Protein AF-A0A550H0N4-F1 (afdb_monomer)

Sequence (99 aa):
MSVPENFYPKLRRFLEELNDEAIKRPEKRQDSEKAKNLSVDIVRMRLKKIVSLASSGRDQTSIIRHGLTKEEEFLYERLHKIISGWKNQILKTQGADSK

Foldseek 3Di:
DADDLCRVVVLVVLLVVLVVCCVVPVVCVVVSVVSVVVSVVVVVVLVVVLLVLLLPPDDCPVVLVGHDHPVSNVVSVVNNCVNVVVVCVVPPDPDPDDD

Nearest PDB structures (foldseek):
  7pmn-assembly1_C  TM=7.893E-01  e=5.037E-01  Saccharomyces cerevisiae

pLDDT: mean 84.48, std 12.47, range [38.81, 95.19]

Mean predicted aligned error: 7.41 Å

Solvent-accessible surface area (backbone atoms only — not comparable to full-atom values): 5735 Å² total; per-residue (Å²): 127,62,65,62,75,62,43,67,66,50,49,51,53,50,53,52,53,36,53,54,46,31,71,77,34,68,89,48,32,68,60,36,51,52,56,50,51,53,51,50,50,53,52,50,55,51,50,54,49,41,54,52,56,32,64,43,96,59,93,50,64,74,60,49,77,66,42,52,34,70,72,49,49,56,50,30,56,55,47,24,52,54,48,50,52,52,48,52,62,72,66,56,70,96,78,84,86,87,128

Secondary structure (DSSP, 8-state):
----TTHHHHHHHHHHHHHHHHHH-GGGHHHHHHHHHHHHHHHHHHHHHHHHHHHS-S--HHHHHHH--HHHHHHHHHHHHHHHHHHHHHH--S-S---

Radius of gyration: 19.99 Å; Cα contacts (8 Å, |Δi|>4): 45; chains: 1; bounding box: 46×19×64 Å

Structure (mmCIF, N/CA/C/O backbone):
data_AF-A0A550H0N4-F1
#
_entry.id   AF-A0A550H0N4-F1
#
loop_
_atom_site.group_PDB
_atom_site.id
_atom_site.type_symbol
_atom_site.label_atom_id
_atom_site.label_alt_id
_atom_site.label_comp_id
_atom_site.label_asym_id
_atom_site.label_entity_id
_atom_site.label_seq_id
_atom_site.pdbx_PDB_ins_code
_atom_site.Cartn_x
_atom_site.Cartn_y
_atom_site.Cartn_z
_atom_site.occupancy
_atom_site.B_iso_or_equiv
_atom_site.auth_seq_id
_atom_site.auth_comp_id
_atom_site.auth_asym_id
_atom_site.auth_atom_id
_atom_site.pdbx_PDB_model_num
ATOM 1 N N . MET A 1 1 ? -5.385 11.363 -5.589 1.00 52.41 1 MET A N 1
ATOM 2 C CA . MET A 1 1 ? -4.587 10.607 -6.576 1.00 52.41 1 MET A CA 1
ATOM 3 C C . MET A 1 1 ? -5.127 9.192 -6.662 1.00 52.41 1 MET A C 1
ATOM 5 O O . MET A 1 1 ? -4.708 8.325 -5.897 1.00 52.41 1 MET A O 1
ATOM 9 N N . SER A 1 2 ? -6.134 9.020 -7.514 1.00 68.19 2 SER A N 1
ATOM 10 C CA . SER A 1 2 ? -6.662 7.708 -7.882 1.00 68.19 2 SER A CA 1
ATOM 11 C C . SER A 1 2 ? -5.675 7.054 -8.852 1.00 68.19 2 SER A C 1
ATOM 13 O O . SER A 1 2 ? -5.046 7.759 -9.643 1.00 68.19 2 SER A O 1
ATOM 15 N N . VAL A 1 3 ? -5.475 5.745 -8.736 1.00 78.69 3 VAL A N 1
ATOM 16 C CA . VAL A 1 3 ? -4.681 4.956 -9.688 1.00 78.69 3 VAL A CA 1
ATOM 17 C C . VAL A 1 3 ? -5.620 3.994 -10.412 1.00 78.69 3 VAL A C 1
ATOM 19 O O . VAL A 1 3 ? -6.655 3.637 -9.850 1.00 78.69 3 VAL A O 1
ATOM 22 N N . PRO A 1 4 ? -5.294 3.574 -11.645 1.00 82.38 4 PRO A N 1
ATOM 23 C CA . PRO A 1 4 ? -6.120 2.616 -12.369 1.00 82.38 4 PRO A CA 1
ATOM 24 C C . PRO A 1 4 ? -6.309 1.316 -11.579 1.00 82.38 4 PRO A C 1
ATOM 26 O O . PRO A 1 4 ? -5.385 0.869 -10.905 1.00 82.38 4 PRO A O 1
ATOM 29 N N . GLU A 1 5 ? -7.462 0.666 -11.723 1.00 76.31 5 GLU A N 1
ATOM 30 C CA . GLU A 1 5 ? -7.780 -0.588 -11.017 1.00 76.31 5 GLU A CA 1
ATOM 31 C C . GLU A 1 5 ? -6.726 -1.684 -11.260 1.00 76.31 5 GLU A C 1
ATOM 33 O O . GLU A 1 5 ? -6.310 -2.375 -10.340 1.00 76.31 5 GLU A O 1
ATOM 38 N N . ASN A 1 6 ? -6.176 -1.742 -12.474 1.00 85.88 6 ASN A N 1
ATOM 39 C CA . ASN A 1 6 ? -5.120 -2.683 -12.856 1.00 85.88 6 ASN A CA 1
ATOM 40 C C . ASN A 1 6 ? -3.695 -2.142 -12.631 1.00 85.88 6 ASN A C 1
ATOM 42 O O . ASN A 1 6 ? -2.760 -2.569 -13.312 1.00 85.88 6 ASN A O 1
ATOM 46 N N . PHE A 1 7 ? -3.506 -1.178 -11.725 1.00 90.69 7 PHE A N 1
ATOM 47 C CA . PHE A 1 7 ? -2.203 -0.554 -11.487 1.00 90.69 7 PHE A CA 1
ATOM 48 C C . PHE A 1 7 ? -1.149 -1.565 -11.025 1.00 90.69 7 PHE A C 1
ATOM 50 O O . PHE A 1 7 ? -0.098 -1.663 -11.651 1.00 90.69 7 PHE A O 1
ATOM 57 N N . TYR A 1 8 ? -1.419 -2.346 -9.976 1.00 92.12 8 TYR A N 1
ATOM 58 C CA . TYR A 1 8 ? -0.434 -3.287 -9.431 1.00 92.12 8 TYR A CA 1
ATOM 59 C C . TYR A 1 8 ? -0.118 -4.469 -10.358 1.00 92.12 8 TYR A C 1
ATOM 61 O O . TYR A 1 8 ? 1.059 -4.823 -10.452 1.00 92.12 8 TYR A O 1
ATOM 69 N N . PRO A 1 9 ? -1.087 -5.076 -11.074 1.00 93.19 9 PRO A 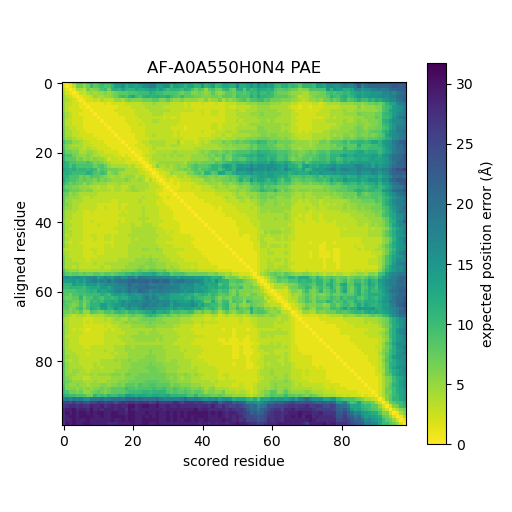N 1
ATOM 70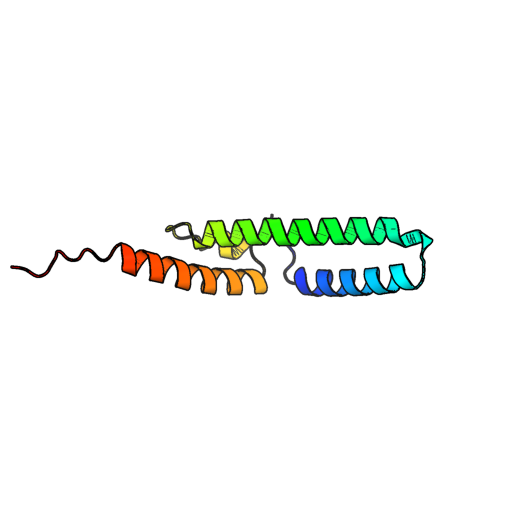 C CA . PRO A 1 9 ? -0.778 -6.059 -12.111 1.00 93.19 9 PRO A CA 1
ATOM 71 C C . PRO A 1 9 ? 0.130 -5.490 -13.208 1.00 93.19 9 PRO A C 1
ATOM 73 O O . PRO A 1 9 ? 1.129 -6.112 -13.565 1.00 93.19 9 PRO A O 1
ATOM 76 N N . LYS A 1 10 ? -0.156 -4.272 -13.693 1.00 93.25 10 LYS A N 1
ATOM 77 C CA . LYS A 1 10 ? 0.689 -3.599 -14.692 1.00 93.25 10 LYS A CA 1
ATOM 78 C C . LYS A 1 10 ? 2.072 -3.254 -14.144 1.00 93.25 10 LYS A C 1
ATOM 80 O O . LYS A 1 10 ? 3.054 -3.427 -14.853 1.00 93.25 10 LYS A O 1
ATOM 85 N N . LEU A 1 11 ? 2.155 -2.803 -12.892 1.00 93.00 11 LEU A N 1
ATOM 86 C CA . LEU A 1 11 ? 3.419 -2.462 -12.243 1.00 93.00 11 LEU A CA 1
ATOM 87 C C . LEU A 1 11 ? 4.322 -3.689 -12.082 1.00 93.00 11 LEU A C 1
ATOM 89 O O . LEU A 1 11 ? 5.514 -3.599 -12.351 1.00 93.00 11 LEU A O 1
ATOM 93 N N . ARG A 1 12 ? 3.764 -4.837 -11.675 1.00 93.56 12 ARG A N 1
ATOM 94 C CA . ARG A 1 12 ? 4.518 -6.097 -11.563 1.00 93.56 12 ARG A CA 1
ATOM 95 C C . ARG A 1 12 ? 5.098 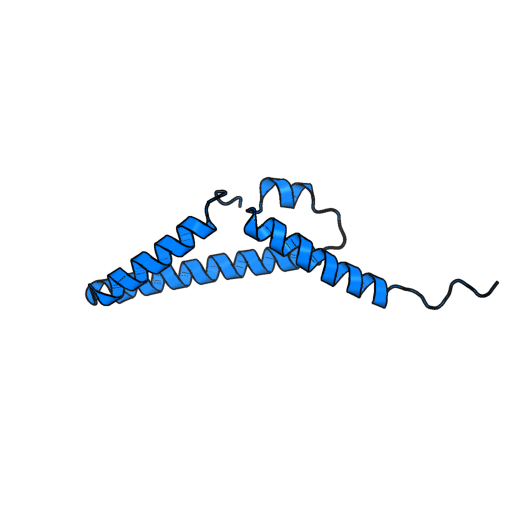-6.519 -12.906 1.00 93.56 12 ARG A C 1
ATOM 97 O O . ARG A 1 12 ? 6.305 -6.705 -13.002 1.00 93.56 12 ARG A O 1
ATOM 104 N N . ARG A 1 13 ? 4.256 -6.551 -13.942 1.00 94.31 13 ARG A N 1
ATOM 105 C CA . ARG A 1 13 ? 4.686 -6.871 -15.305 1.00 94.31 13 ARG A CA 1
ATOM 106 C C . ARG A 1 13 ? 5.768 -5.909 -15.809 1.00 94.31 13 ARG A C 1
ATOM 108 O O . ARG A 1 13 ? 6.759 -6.344 -16.374 1.00 94.31 13 ARG A O 1
ATOM 115 N N . PHE A 1 14 ? 5.608 -4.611 -15.563 1.00 92.25 14 PHE A N 1
ATOM 116 C CA . PHE A 1 14 ? 6.610 -3.608 -15.924 1.00 92.25 14 PHE A CA 1
ATOM 117 C C . PHE A 1 14 ? 7.959 -3.848 -15.231 1.00 92.25 14 PHE A C 1
ATOM 119 O O . PHE A 1 14 ? 9.004 -3.743 -15.862 1.00 92.25 14 PHE A O 1
ATOM 126 N N . LEU A 1 15 ? 7.955 -4.196 -13.941 1.00 91.25 15 LEU A N 1
ATOM 127 C CA . LEU A 1 15 ? 9.183 -4.496 -13.199 1.00 91.25 15 LEU A CA 1
ATOM 128 C C . LEU A 1 15 ? 9.872 -5.778 -13.692 1.00 91.25 15 LEU A C 1
ATOM 130 O O . LEU A 1 15 ? 11.100 -5.820 -13.727 1.00 91.25 15 LEU A O 1
ATOM 134 N N . GLU A 1 16 ? 9.101 -6.795 -14.082 1.00 92.12 16 GLU A N 1
ATOM 135 C CA . GLU A 1 16 ? 9.618 -8.017 -14.713 1.00 92.12 16 GLU A CA 1
ATOM 136 C C . GLU A 1 16 ? 10.271 -7.703 -16.067 1.00 92.12 16 GLU A C 1
ATOM 138 O O . GLU A 1 16 ? 11.429 -8.057 -16.290 1.00 92.12 16 GLU A O 1
ATOM 143 N N . GLU A 1 17 ? 9.577 -6.951 -16.927 1.00 90.94 17 GLU A N 1
ATOM 144 C CA . GLU A 1 17 ? 10.085 -6.523 -18.236 1.00 90.94 17 GLU A CA 1
ATOM 145 C C . GLU A 1 17 ? 11.369 -5.681 -18.107 1.00 90.94 17 GLU A C 1
ATOM 147 O O . GLU A 1 17 ? 12.326 -5.900 -18.852 1.00 90.94 17 GLU A O 1
ATOM 152 N N . LEU A 1 18 ? 11.439 -4.771 -17.127 1.00 88.12 18 LEU A N 1
ATOM 153 C CA . LEU A 1 18 ? 12.645 -3.979 -16.852 1.00 88.12 18 LEU A CA 1
ATOM 154 C C . LEU A 1 18 ? 13.826 -4.835 -16.399 1.00 88.12 18 LEU A C 1
ATOM 156 O O . LEU A 1 18 ? 14.965 -4.566 -16.780 1.00 88.12 18 LEU A O 1
ATOM 160 N N . ASN A 1 19 ? 13.576 -5.842 -15.563 1.00 85.94 19 ASN A N 1
ATOM 161 C CA . ASN A 1 19 ? 14.627 -6.735 -15.096 1.00 85.94 19 ASN A CA 1
ATOM 162 C C . ASN A 1 19 ? 15.201 -7.556 -16.262 1.00 85.94 19 ASN A C 1
ATOM 164 O O . ASN A 1 19 ? 16.419 -7.639 -16.420 1.00 85.94 19 ASN A O 1
ATOM 168 N N . ASP A 1 20 ? 14.332 -8.085 -17.122 1.00 88.06 20 ASP A N 1
ATOM 169 C CA . ASP A 1 20 ? 14.732 -8.820 -18.322 1.00 88.06 20 ASP A CA 1
ATOM 170 C C . ASP A 1 20 ? 15.494 -7.939 -19.320 1.00 88.06 20 ASP A C 1
ATOM 172 O O . ASP A 1 20 ? 16.477 -8.380 -19.925 1.00 88.06 20 ASP A O 1
ATOM 176 N N . GLU A 1 21 ? 15.065 -6.688 -19.507 1.00 85.00 21 GLU A N 1
ATOM 177 C CA . GLU A 1 21 ? 15.737 -5.748 -20.403 1.00 85.00 21 GLU A CA 1
ATOM 178 C C . GLU A 1 21 ? 17.108 -5.330 -19.861 1.00 85.00 21 GLU A C 1
ATOM 180 O O . GLU A 1 21 ? 18.074 -5.306 -20.624 1.00 85.00 21 GLU A O 1
ATOM 185 N N . ALA A 1 22 ? 17.237 -5.098 -18.552 1.00 84.12 22 ALA A N 1
ATOM 186 C CA . ALA A 1 22 ? 18.516 -4.781 -17.918 1.00 84.12 22 ALA A CA 1
ATOM 187 C C . ALA A 1 22 ? 19.541 -5.926 -18.029 1.00 84.12 22 ALA A C 1
ATOM 189 O O . ALA A 1 22 ? 20.739 -5.661 -18.135 1.00 84.12 22 ALA A O 1
ATOM 190 N N . ILE A 1 23 ? 19.083 -7.186 -18.029 1.00 84.00 23 ILE A N 1
ATOM 191 C CA . ILE A 1 23 ? 19.934 -8.367 -18.258 1.00 84.00 23 ILE A CA 1
ATOM 192 C C . ILE A 1 23 ? 20.396 -8.426 -19.719 1.00 84.00 23 ILE A C 1
ATOM 194 O O . ILE A 1 23 ? 21.566 -8.693 -19.989 1.00 84.00 23 ILE A O 1
ATOM 198 N N . LYS A 1 24 ? 19.487 -8.177 -20.670 1.00 87.31 24 LYS A N 1
ATOM 199 C CA . LYS A 1 24 ? 19.768 -8.276 -22.113 1.00 87.31 24 LYS A CA 1
ATOM 200 C C . LYS A 1 24 ? 20.571 -7.092 -22.656 1.00 87.31 24 LYS A C 1
ATOM 202 O O . LYS A 1 24 ? 21.257 -7.247 -23.662 1.00 87.31 24 LYS A O 1
ATOM 207 N N . ARG A 1 25 ? 20.438 -5.915 -22.040 1.00 84.31 25 ARG A N 1
ATOM 208 C CA . ARG A 1 25 ? 20.965 -4.632 -22.525 1.00 84.31 25 ARG A CA 1
ATOM 209 C C . ARG A 1 25 ? 21.624 -3.852 -21.386 1.00 84.31 25 ARG A C 1
ATOM 211 O O . ARG A 1 25 ? 20.977 -2.999 -20.766 1.00 84.31 25 ARG A O 1
ATOM 218 N N . PRO A 1 26 ? 22.910 -4.118 -21.095 1.00 80.62 26 PRO A N 1
ATOM 219 C CA . PRO A 1 26 ? 23.651 -3.433 -20.036 1.00 80.62 26 PRO A CA 1
ATOM 220 C C . PRO A 1 26 ? 23.636 -1.902 -20.166 1.00 80.62 26 PRO A C 1
ATOM 222 O O . PRO A 1 26 ? 23.672 -1.200 -19.157 1.00 80.62 26 PRO A O 1
ATOM 225 N N . GLU A 1 27 ? 23.518 -1.376 -21.386 1.00 86.00 27 GLU A N 1
ATOM 226 C CA . GLU A 1 27 ? 23.416 0.053 -21.687 1.00 86.00 27 GLU A CA 1
ATOM 227 C C . GLU A 1 27 ? 22.126 0.707 -21.158 1.00 86.00 27 GLU A C 1
ATOM 229 O O . GLU A 1 27 ? 22.117 1.901 -20.868 1.00 86.00 27 GLU A O 1
ATOM 234 N N . LYS A 1 28 ? 21.050 -0.067 -20.957 1.00 80.81 28 LYS A N 1
ATOM 235 C CA . LYS A 1 28 ? 19.767 0.409 -20.402 1.00 80.81 28 LYS A CA 1
ATOM 236 C C . LYS A 1 28 ? 19.633 0.199 -18.896 1.00 80.81 28 LYS A C 1
ATOM 238 O O . LYS A 1 28 ? 18.604 0.532 -18.297 1.00 80.81 28 LYS A O 1
ATOM 243 N N . ARG A 1 29 ? 20.669 -0.344 -18.254 1.00 82.56 29 ARG A N 1
ATOM 244 C CA . ARG A 1 29 ? 20.645 -0.697 -16.831 1.00 82.56 29 ARG A CA 1
ATOM 245 C C . ARG A 1 29 ? 20.371 0.509 -15.933 1.00 82.56 29 ARG A C 1
ATOM 247 O O . ARG A 1 29 ? 19.613 0.393 -14.975 1.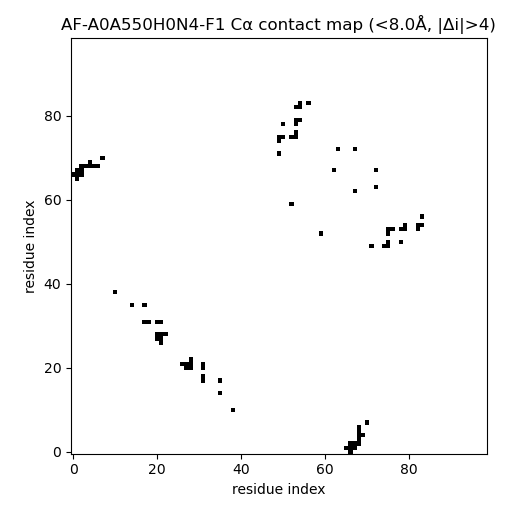00 82.56 29 ARG A O 1
ATOM 254 N N . GLN A 1 30 ? 20.940 1.671 -16.255 1.00 85.94 30 GLN A N 1
ATOM 255 C CA . GLN A 1 30 ? 20.752 2.885 -15.457 1.00 85.94 30 GLN A CA 1
ATOM 256 C C . GLN A 1 30 ? 19.295 3.371 -15.471 1.00 85.94 30 GLN A C 1
ATOM 258 O O . GLN A 1 30 ? 18.761 3.741 -14.426 1.00 85.94 30 GLN A O 1
ATOM 263 N N . ASP A 1 31 ? 18.639 3.361 -16.630 1.00 85.44 31 ASP A N 1
ATOM 264 C CA . ASP A 1 31 ? 17.243 3.792 -16.740 1.00 85.44 31 ASP A CA 1
ATOM 265 C C . ASP A 1 31 ? 16.284 2.770 -16.125 1.00 85.44 31 ASP A C 1
ATOM 267 O O . ASP A 1 31 ? 15.302 3.153 -15.484 1.00 85.44 31 ASP A O 1
ATOM 271 N N . SER A 1 32 ? 16.632 1.483 -16.207 1.00 86.38 32 SER A N 1
ATOM 272 C CA . SER A 1 32 ? 15.894 0.408 -15.538 1.00 86.38 32 SER A CA 1
ATOM 273 C C . SER A 1 32 ? 15.912 0.565 -14.015 1.00 86.38 32 SER A C 1
ATOM 275 O O . SER A 1 32 ? 14.870 0.487 -13.363 1.00 86.38 32 SER A O 1
ATOM 277 N N . GLU A 1 33 ? 17.074 0.887 -13.440 1.00 88.38 33 GLU A N 1
ATOM 278 C CA . GLU A 1 33 ? 17.197 1.167 -12.005 1.00 88.38 33 GLU A CA 1
ATOM 279 C C . GLU A 1 33 ? 16.425 2.428 -11.586 1.00 88.38 33 GLU A C 1
ATOM 281 O O . GLU A 1 33 ? 15.758 2.425 -10.550 1.00 88.38 33 GLU A O 1
ATOM 286 N N . LYS A 1 34 ? 16.424 3.496 -12.398 1.00 90.75 34 LYS A N 1
ATOM 287 C CA . LYS A 1 34 ? 15.598 4.690 -12.121 1.00 90.75 34 LYS A CA 1
ATOM 288 C C . LYS A 1 34 ? 14.107 4.348 -12.075 1.00 90.75 34 LYS A C 1
ATOM 290 O O . LYS A 1 34 ? 13.420 4.736 -11.130 1.00 90.75 34 LYS A O 1
ATOM 295 N N . ALA A 1 35 ? 13.606 3.617 -13.069 1.00 90.00 35 ALA A N 1
ATOM 296 C CA . ALA A 1 35 ? 12.198 3.234 -13.143 1.00 90.00 35 ALA A CA 1
ATOM 297 C C . ALA A 1 35 ? 11.782 2.314 -11.981 1.00 90.00 35 ALA A C 1
ATOM 299 O O . ALA A 1 35 ? 10.697 2.465 -11.406 1.00 90.00 35 ALA A O 1
ATOM 300 N N . LYS A 1 36 ? 12.675 1.410 -11.571 1.00 91.12 36 LYS A N 1
ATOM 301 C CA . LYS A 1 36 ? 12.505 0.581 -10.376 1.00 91.12 36 LYS A CA 1
ATOM 302 C C . LYS A 1 36 ? 12.446 1.418 -9.098 1.00 91.12 36 LYS A C 1
ATOM 304 O O . LYS A 1 36 ? 11.536 1.221 -8.296 1.00 91.12 36 LYS A O 1
ATOM 309 N N . ASN A 1 37 ? 13.347 2.384 -8.923 1.00 93.19 37 ASN A N 1
ATOM 310 C CA . ASN A 1 37 ? 13.347 3.265 -7.751 1.00 93.19 37 ASN A CA 1
ATOM 311 C C . ASN A 1 37 ? 12.054 4.087 -7.648 1.00 93.19 37 ASN A C 1
ATOM 313 O O . ASN A 1 37 ? 11.431 4.115 -6.589 1.00 93.19 37 ASN A O 1
ATOM 317 N N . LEU A 1 38 ? 11.582 4.653 -8.763 1.00 93.75 38 LEU A N 1
ATOM 318 C CA . LEU A 1 38 ? 10.287 5.344 -8.814 1.00 93.75 38 LEU A CA 1
ATOM 319 C C . LEU A 1 38 ? 9.127 4.420 -8.426 1.00 93.75 38 LEU A C 1
ATOM 321 O O . LEU A 1 38 ? 8.244 4.809 -7.663 1.00 93.75 38 LEU A O 1
ATOM 325 N N . SER A 1 39 ? 9.144 3.179 -8.912 1.00 93.00 39 SER A N 1
ATOM 326 C CA . SER A 1 39 ? 8.135 2.172 -8.569 1.00 93.00 39 SER A CA 1
ATOM 327 C C . SER A 1 39 ? 8.123 1.872 -7.067 1.00 93.00 39 SER A C 1
ATOM 329 O O . SER A 1 39 ? 7.057 1.838 -6.447 1.00 93.00 39 SER A O 1
ATOM 331 N N . VAL A 1 40 ? 9.305 1.715 -6.462 1.00 93.12 40 VAL A N 1
ATOM 332 C CA . VAL A 1 40 ? 9.464 1.515 -5.014 1.00 93.12 40 VAL A CA 1
ATOM 333 C C . VAL A 1 40 ? 8.918 2.708 -4.234 1.00 93.12 40 VAL A C 1
ATOM 335 O O . VAL A 1 40 ? 8.182 2.518 -3.263 1.00 93.12 40 VAL A O 1
ATOM 338 N N . ASP A 1 41 ? 9.225 3.931 -4.661 1.00 95.00 41 ASP A N 1
ATOM 339 C CA . ASP A 1 41 ? 8.754 5.137 -3.986 1.00 95.00 41 ASP A CA 1
ATOM 340 C C . ASP A 1 41 ? 7.234 5.298 -4.075 1.00 95.00 41 ASP A C 1
ATOM 342 O O . ASP A 1 41 ? 6.604 5.622 -3.063 1.00 95.00 41 ASP A O 1
ATOM 346 N N . ILE A 1 42 ? 6.623 4.972 -5.221 1.00 92.62 42 ILE A N 1
ATOM 347 C CA . ILE A 1 42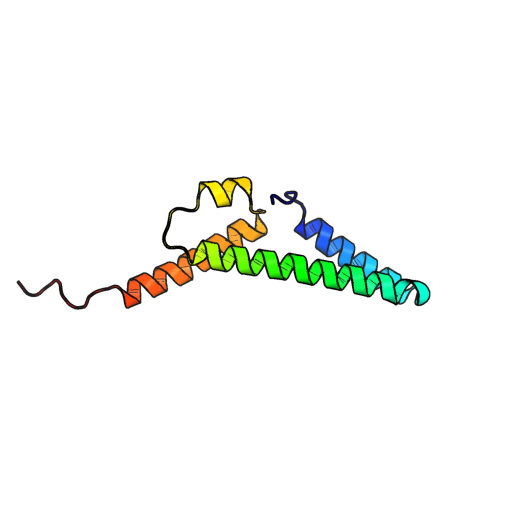 ? 5.161 4.950 -5.381 1.00 92.62 42 ILE A CA 1
ATOM 348 C C . ILE A 1 42 ? 4.527 3.947 -4.409 1.00 92.62 42 ILE A C 1
ATOM 350 O O . ILE A 1 42 ? 3.588 4.286 -3.683 1.00 92.62 42 ILE A O 1
ATOM 354 N N . VAL A 1 43 ? 5.041 2.717 -4.343 1.00 93.75 43 VAL A N 1
ATOM 355 C CA . VAL A 1 43 ? 4.515 1.700 -3.419 1.00 93.75 43 VAL A CA 1
ATOM 356 C C . VAL A 1 43 ? 4.671 2.161 -1.967 1.00 93.75 43 VAL A C 1
ATOM 358 O O . VAL A 1 43 ? 3.723 2.086 -1.183 1.00 93.75 43 VAL A O 1
ATOM 361 N N . ARG A 1 44 ? 5.836 2.716 -1.614 1.00 94.56 44 ARG A N 1
ATOM 362 C CA . ARG A 1 44 ? 6.134 3.220 -0.269 1.00 94.56 44 ARG A CA 1
ATOM 363 C C . ARG A 1 44 ? 5.200 4.357 0.142 1.00 94.56 44 ARG A C 1
ATOM 365 O O . ARG A 1 44 ? 4.669 4.329 1.254 1.00 94.56 44 ARG A O 1
ATOM 372 N N . MET A 1 45 ? 4.995 5.363 -0.711 1.00 94.50 45 MET A N 1
ATOM 373 C CA . MET A 1 45 ? 4.121 6.498 -0.385 1.00 94.50 45 MET A CA 1
ATOM 374 C C . MET A 1 45 ? 2.662 6.058 -0.226 1.00 94.50 45 MET A C 1
ATOM 376 O O . MET A 1 45 ? 1.972 6.532 0.681 1.00 94.50 45 MET A O 1
ATOM 380 N N . ARG A 1 46 ? 2.198 5.117 -1.059 1.00 92.62 46 ARG A N 1
ATOM 381 C CA . ARG A 1 46 ? 0.831 4.591 -0.988 1.00 92.62 46 ARG A CA 1
ATOM 382 C C . ARG A 1 46 ? 0.619 3.762 0.274 1.00 92.62 46 ARG A C 1
ATOM 384 O O . ARG A 1 46 ? -0.355 3.995 0.985 1.00 92.62 46 ARG A O 1
ATOM 391 N N . LEU A 1 47 ? 1.581 2.915 0.643 1.00 94.69 47 LEU A N 1
ATOM 392 C CA . LEU A 1 47 ? 1.541 2.169 1.902 1.00 94.69 47 LEU A CA 1
ATOM 393 C C . LEU A 1 47 ? 1.447 3.097 3.121 1.00 94.69 47 LEU A C 1
ATOM 395 O O . LEU A 1 47 ? 0.579 2.907 3.971 1.00 94.69 47 LEU A O 1
ATOM 399 N N . LYS A 1 48 ? 2.292 4.137 3.193 1.00 93.88 48 LYS A N 1
ATOM 400 C CA . LYS A 1 48 ? 2.238 5.130 4.284 1.00 93.88 48 LYS A CA 1
ATOM 401 C C . LYS A 1 48 ? 0.856 5.774 4.394 1.00 93.88 48 LYS A C 1
ATOM 403 O O . LYS A 1 48 ? 0.335 5.930 5.498 1.00 93.88 48 LYS A O 1
ATOM 408 N N . LYS A 1 49 ? 0.247 6.113 3.254 1.00 90.56 49 LYS A N 1
ATOM 409 C CA . LYS A 1 49 ? -1.112 6.656 3.214 1.00 90.56 49 LYS A CA 1
ATOM 410 C C . LYS A 1 49 ? -2.128 5.656 3.765 1.00 90.56 49 LYS A C 1
ATOM 412 O O . LYS A 1 49 ? -2.921 6.036 4.616 1.00 90.56 49 LYS A O 1
ATOM 417 N N . ILE A 1 50 ? -2.093 4.397 3.331 1.00 92.12 50 ILE A N 1
ATOM 418 C CA . ILE A 1 50 ? -3.023 3.355 3.799 1.00 92.12 50 ILE A CA 1
ATOM 419 C C . ILE A 1 50 ? -2.917 3.164 5.312 1.00 92.12 50 ILE A C 1
ATOM 421 O O . ILE A 1 50 ? -3.937 3.159 5.995 1.00 92.12 50 ILE A O 1
ATOM 425 N N . VAL A 1 51 ? -1.698 3.081 5.852 1.00 93.38 51 VAL A N 1
ATOM 426 C CA . VAL A 1 51 ? -1.472 2.964 7.302 1.00 93.38 51 VAL A CA 1
ATOM 427 C C . VAL A 1 51 ? -2.033 4.179 8.045 1.00 93.38 51 VAL A C 1
ATOM 429 O O . VAL A 1 51 ? -2.703 4.022 9.067 1.00 93.38 51 VAL A O 1
ATOM 432 N N . SER A 1 52 ? -1.809 5.389 7.524 1.00 91.50 52 SER A N 1
ATOM 433 C CA . SER A 1 52 ? -2.350 6.626 8.101 1.00 91.50 52 SER A CA 1
ATOM 434 C C . SER A 1 52 ? -3.884 6.629 8.114 1.00 91.50 52 SER A C 1
ATOM 436 O O . SER A 1 52 ? -4.484 6.917 9.150 1.00 91.50 52 SER A O 1
ATOM 438 N N . LEU A 1 53 ? -4.520 6.227 7.007 1.00 90.38 53 LEU A N 1
ATOM 439 C CA . LEU A 1 53 ? -5.976 6.091 6.910 1.00 90.38 53 LEU A CA 1
ATOM 440 C C . LEU A 1 53 ? -6.502 5.037 7.892 1.00 90.38 53 LEU A C 1
ATOM 442 O O . LEU A 1 53 ? -7.427 5.317 8.650 1.00 90.38 53 LEU A O 1
ATOM 446 N N . ALA A 1 54 ? -5.898 3.848 7.929 1.00 91.06 54 ALA A N 1
ATOM 447 C CA . ALA A 1 54 ? -6.307 2.757 8.816 1.00 91.06 54 ALA A CA 1
ATOM 448 C C . ALA A 1 54 ? -6.192 3.143 10.300 1.00 91.06 54 ALA A C 1
ATOM 450 O O . ALA A 1 54 ? -6.988 2.698 11.128 1.00 91.06 54 ALA A O 1
ATOM 451 N N . SER A 1 55 ? -5.234 4.016 10.621 1.00 90.88 55 SER A N 1
ATOM 452 C CA . SER A 1 55 ? -5.007 4.537 11.969 1.00 90.88 55 SER A CA 1
ATOM 453 C C . SER A 1 55 ? -5.913 5.707 12.339 1.00 90.88 55 SER A C 1
ATOM 455 O O . SER A 1 55 ? -6.055 6.007 13.526 1.00 90.88 55 SER A O 1
ATOM 457 N N . SER A 1 56 ? -6.522 6.392 11.372 1.00 83.06 56 SER A N 1
ATOM 458 C CA . SER A 1 56 ? -7.442 7.489 11.658 1.00 83.06 56 SER A CA 1
ATOM 459 C C . SER A 1 56 ? -8.759 6.906 12.178 1.00 83.06 56 SER A C 1
ATOM 461 O O . SER A 1 56 ? -9.431 6.157 11.484 1.00 83.06 56 SER A O 1
ATOM 463 N N . GLY A 1 57 ? -9.119 7.180 13.433 1.00 69.12 57 GLY A N 1
ATOM 464 C CA . GLY A 1 57 ? -10.340 6.648 14.063 1.00 69.12 57 GLY A CA 1
ATOM 465 C C . GLY A 1 57 ? -11.642 7.267 13.538 1.00 69.12 57 GLY A C 1
ATOM 466 O O . GLY A 1 57 ? -12.592 7.385 14.299 1.00 69.12 57 GLY A O 1
ATOM 467 N N . ARG A 1 58 ? -11.660 7.741 12.287 1.00 70.69 58 ARG A N 1
ATOM 468 C CA . ARG A 1 58 ? -12.811 8.368 11.629 1.00 70.69 58 ARG A CA 1
ATOM 469 C C . ARG A 1 58 ? -13.277 7.489 10.478 1.00 70.69 58 ARG A C 1
ATOM 471 O O . ARG A 1 58 ? -12.479 6.748 9.909 1.00 70.69 58 ARG A O 1
ATOM 478 N N . ASP A 1 59 ? -14.543 7.635 10.115 1.00 68.69 59 ASP A N 1
ATOM 479 C CA . ASP A 1 59 ? -15.080 7.032 8.903 1.00 68.69 59 ASP A CA 1
ATOM 480 C C . ASP A 1 59 ? -14.328 7.574 7.670 1.00 68.69 59 ASP A C 1
ATOM 482 O O . ASP A 1 59 ? -14.291 8.780 7.419 1.00 68.69 59 ASP A O 1
ATOM 486 N N . GLN A 1 60 ? -13.674 6.669 6.943 1.00 73.31 60 GLN A N 1
ATOM 487 C CA . GLN A 1 60 ? -12.867 6.946 5.750 1.00 73.31 60 GLN A CA 1
ATOM 488 C C . GLN A 1 60 ? -13.535 6.415 4.470 1.00 73.31 60 GLN A C 1
ATOM 490 O O . GLN A 1 60 ? -12.900 6.381 3.413 1.00 73.31 60 GLN A O 1
ATOM 495 N N . THR A 1 61 ? -14.810 6.009 4.536 1.00 73.00 61 THR A N 1
ATOM 496 C CA . THR A 1 61 ? -15.528 5.309 3.455 1.00 73.00 61 THR A CA 1
ATOM 497 C C . THR A 1 61 ? -15.476 6.053 2.118 1.00 73.00 61 THR A C 1
ATOM 499 O O . THR A 1 61 ? -15.253 5.439 1.074 1.00 73.00 61 THR A O 1
ATOM 502 N N . SER A 1 62 ? -15.600 7.384 2.122 1.00 70.12 62 SER A N 1
ATOM 503 C CA . SER A 1 62 ? -15.531 8.195 0.897 1.00 70.12 62 SER A CA 1
ATOM 504 C C . SER A 1 62 ? -14.131 8.229 0.266 1.00 70.12 62 SER A C 1
ATOM 506 O O . SER A 1 62 ? -13.999 8.199 -0.956 1.00 70.12 62 SER A O 1
ATOM 508 N N . ILE A 1 63 ? -13.074 8.250 1.082 1.00 72.94 63 ILE A N 1
ATOM 509 C CA . ILE A 1 63 ? -11.677 8.271 0.622 1.00 72.94 63 ILE A CA 1
ATOM 510 C C . ILE A 1 63 ? -11.255 6.897 0.093 1.00 72.94 63 ILE A C 1
ATOM 512 O O . ILE A 1 63 ? -10.514 6.820 -0.891 1.00 72.94 63 ILE A O 1
ATOM 516 N N . ILE A 1 64 ? -11.749 5.827 0.717 1.00 71.25 64 ILE A N 1
ATOM 517 C CA . ILE A 1 64 ? -11.524 4.440 0.296 1.00 71.25 64 ILE A CA 1
ATOM 518 C C . ILE A 1 64 ? -12.163 4.208 -1.075 1.00 71.25 64 ILE A C 1
ATOM 520 O O . ILE A 1 64 ? -11.458 3.850 -2.014 1.00 71.25 64 ILE A O 1
ATOM 524 N N . ARG A 1 65 ? -13.455 4.540 -1.221 1.00 68.50 65 ARG A N 1
ATOM 525 C CA . ARG A 1 65 ? -14.271 4.249 -2.414 1.00 68.50 65 ARG A CA 1
ATOM 526 C C . ARG A 1 65 ? -13.740 4.835 -3.727 1.00 68.50 65 ARG A C 1
ATOM 528 O O . ARG A 1 65 ? -14.066 4.327 -4.795 1.00 68.50 65 ARG A O 1
ATOM 535 N N . HIS A 1 66 ? -12.965 5.916 -3.675 1.00 69.81 66 HIS A N 1
ATOM 536 C CA . HIS A 1 66 ? -12.511 6.630 -4.877 1.00 69.81 66 HIS A CA 1
ATOM 537 C C . HIS A 1 66 ? -10.985 6.664 -5.053 1.00 69.81 66 HIS A C 1
ATOM 539 O O . HIS A 1 66 ? -10.490 7.150 -6.075 1.00 69.81 66 HIS A O 1
ATOM 545 N N . GLY A 1 67 ? -10.220 6.204 -4.058 1.00 79.25 67 GLY A N 1
ATOM 546 C CA . GLY A 1 67 ? -8.776 6.442 -3.988 1.00 79.25 67 GLY A CA 1
ATOM 547 C C . GLY A 1 67 ? -7.886 5.202 -3.955 1.00 79.25 67 GLY A C 1
ATOM 548 O O . GLY A 1 67 ? -6.674 5.350 -4.169 1.00 79.25 67 GLY A O 1
ATOM 549 N N . LEU A 1 68 ? -8.454 4.030 -3.666 1.00 86.00 68 LEU A N 1
ATOM 550 C CA . LEU A 1 68 ? -7.728 2.779 -3.464 1.00 86.00 68 LEU A CA 1
ATOM 551 C C . LEU A 1 68 ? -8.057 1.766 -4.566 1.00 86.00 68 LEU A C 1
ATOM 553 O O . LEU A 1 68 ? -9.178 1.698 -5.058 1.00 86.00 68 LEU A O 1
ATOM 557 N N . THR A 1 69 ? -7.052 0.994 -4.963 1.00 90.31 69 THR A N 1
ATOM 558 C CA . THR A 1 69 ? -7.239 -0.241 -5.746 1.00 90.31 69 THR A CA 1
ATOM 559 C C . THR A 1 69 ? -7.807 -1.354 -4.867 1.00 90.31 69 THR A C 1
ATOM 561 O O . THR A 1 69 ? -7.765 -1.257 -3.640 1.00 90.31 69 THR A O 1
ATOM 564 N N . LYS A 1 70 ? -8.245 -2.464 -5.473 1.00 88.69 70 LYS A N 1
ATOM 565 C CA . LYS A 1 70 ? -8.711 -3.645 -4.732 1.00 88.69 70 LYS A CA 1
ATOM 566 C C . LYS A 1 70 ? -7.662 -4.215 -3.785 1.00 88.69 70 LYS A C 1
ATOM 568 O O . LYS A 1 70 ? -7.987 -4.578 -2.656 1.00 88.69 70 LYS A O 1
ATOM 573 N N . GLU A 1 71 ? -6.398 -4.239 -4.196 1.00 91.81 71 GLU A N 1
ATOM 574 C CA . GLU A 1 71 ? -5.301 -4.685 -3.337 1.00 91.81 71 GLU A CA 1
ATOM 575 C C . GLU A 1 71 ? -5.118 -3.781 -2.111 1.00 91.81 71 GLU A C 1
ATOM 577 O O . GLU A 1 71 ? -4.814 -4.256 -1.015 1.00 91.81 71 GLU A O 1
ATOM 582 N N . GLU A 1 72 ? -5.316 -2.476 -2.274 1.00 92.44 72 GLU A N 1
ATOM 583 C CA . GLU A 1 72 ? -5.161 -1.507 -1.191 1.00 92.44 72 GLU A CA 1
ATOM 584 C C . GLU A 1 72 ? -6.376 -1.429 -0.274 1.00 92.44 72 GLU A C 1
ATOM 586 O O . GLU A 1 72 ? -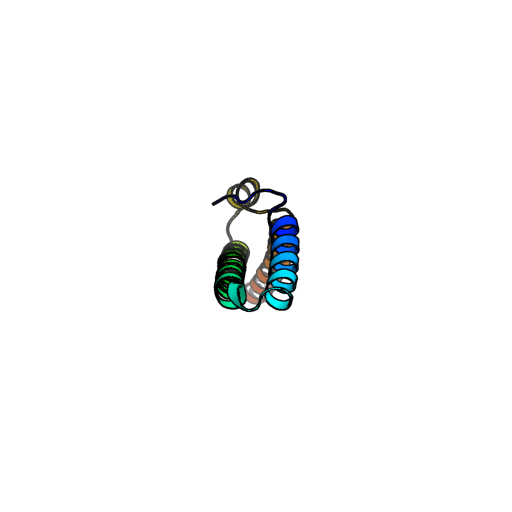6.193 -1.246 0.928 1.00 92.44 72 GLU A O 1
ATOM 591 N N . GLU A 1 73 ? -7.590 -1.585 -0.812 1.00 89.69 73 GLU A N 1
ATOM 592 C CA . GLU A 1 73 ? -8.825 -1.746 -0.034 1.00 89.69 73 GLU A CA 1
ATOM 593 C C . GLU A 1 73 ? -8.678 -2.936 0.922 1.00 89.69 73 GLU A C 1
ATOM 595 O O . GLU A 1 73 ? -8.836 -2.794 2.135 1.00 89.69 73 GLU A O 1
ATOM 600 N N . PHE A 1 74 ? -8.242 -4.084 0.396 1.00 91.12 74 PHE A N 1
ATOM 601 C CA . PHE A 1 74 ? -8.005 -5.284 1.193 1.00 91.12 74 PHE A CA 1
ATOM 602 C C . PHE A 1 74 ? -6.947 -5.082 2.291 1.00 91.12 74 PHE A C 1
ATOM 604 O O . PHE A 1 74 ? -7.113 -5.530 3.431 1.00 91.12 74 PHE A O 1
ATOM 611 N N . LEU A 1 75 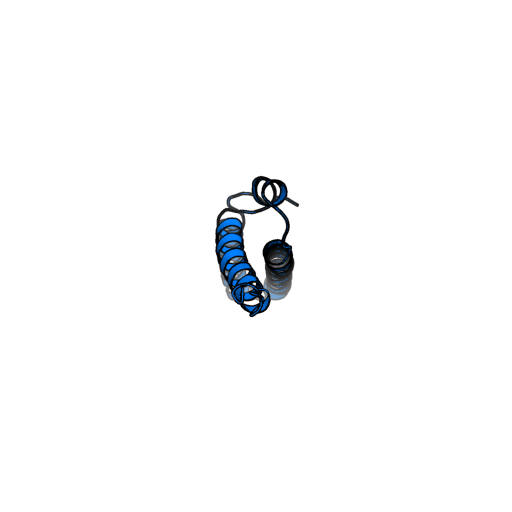? -5.842 -4.399 1.968 1.00 93.44 75 LEU A N 1
ATOM 612 C CA . LEU A 1 75 ? -4.801 -4.087 2.948 1.00 93.44 75 LEU A CA 1
ATOM 613 C C . LEU A 1 75 ? -5.312 -3.124 4.029 1.00 93.44 75 LEU A C 1
ATOM 615 O O . LEU A 1 75 ? -5.034 -3.329 5.214 1.00 93.44 75 LEU A O 1
ATOM 619 N N . TYR A 1 76 ? -6.062 -2.095 3.631 1.00 92.25 76 TYR A N 1
ATOM 620 C CA . TYR A 1 76 ? -6.680 -1.139 4.542 1.00 92.25 76 TYR A CA 1
ATOM 621 C C . TYR A 1 76 ? -7.592 -1.845 5.548 1.00 92.25 76 TYR A C 1
ATOM 623 O O . TYR A 1 76 ? -7.417 -1.644 6.747 1.00 92.25 76 TYR A O 1
ATOM 631 N N . GLU A 1 77 ? -8.515 -2.694 5.090 1.00 91.19 77 GLU A N 1
ATOM 632 C CA . GLU A 1 77 ? -9.480 -3.380 5.959 1.00 91.19 77 GLU A CA 1
ATOM 633 C C . GLU A 1 77 ? -8.782 -4.229 7.028 1.00 91.19 77 GLU A C 1
ATOM 635 O O . GLU A 1 77 ? -9.118 -4.162 8.215 1.00 91.19 77 GLU A O 1
ATOM 640 N N . ARG A 1 78 ? -7.748 -4.984 6.627 1.00 94.44 78 ARG A N 1
ATOM 641 C CA . ARG A 1 78 ? -6.935 -5.781 7.557 1.00 94.44 78 ARG A CA 1
ATOM 642 C C . ARG A 1 78 ? -6.240 -4.910 8.596 1.00 94.44 78 ARG A C 1
ATOM 644 O O . ARG A 1 78 ? -6.331 -5.195 9.790 1.00 94.44 78 ARG A O 1
ATOM 651 N N . LEU A 1 79 ? -5.555 -3.855 8.155 1.00 94.38 79 LEU A N 1
ATOM 652 C CA . LEU A 1 79 ? -4.839 -2.950 9.055 1.00 94.38 79 LEU A CA 1
ATOM 653 C C . LEU A 1 79 ? -5.800 -2.229 9.996 1.00 94.38 79 LEU A C 1
ATOM 655 O O . LEU A 1 79 ? -5.542 -2.158 11.195 1.00 94.38 79 LEU A O 1
ATOM 659 N N . HIS A 1 80 ? -6.925 -1.742 9.479 1.00 92.12 80 HIS A N 1
ATOM 660 C CA . HIS A 1 80 ? -7.924 -1.041 10.268 1.00 92.12 80 HIS A CA 1
ATOM 661 C C . HIS A 1 80 ? -8.494 -1.947 11.359 1.00 92.12 80 HIS A C 1
ATOM 663 O O . HIS A 1 80 ? -8.573 -1.526 12.512 1.00 92.12 80 HIS A O 1
ATOM 669 N N . LYS A 1 81 ? -8.801 -3.213 11.048 1.00 92.00 81 LYS A N 1
ATOM 670 C CA . LYS A 1 81 ? -9.260 -4.195 12.040 1.00 92.00 81 LYS A CA 1
ATOM 671 C C . LYS A 1 81 ? -8.222 -4.447 13.138 1.00 92.00 81 LYS A C 1
ATOM 673 O O . LYS A 1 81 ? -8.575 -4.452 14.314 1.00 92.00 81 LYS A O 1
ATOM 678 N N . ILE A 1 82 ? -6.951 -4.628 12.772 1.00 95.19 82 ILE A N 1
ATOM 679 C CA . ILE A 1 82 ? -5.861 -4.842 13.739 1.00 95.19 82 ILE A CA 1
ATOM 680 C C . ILE A 1 82 ? -5.703 -3.617 14.649 1.00 95.19 82 ILE A C 1
ATOM 682 O O . ILE A 1 82 ? -5.693 -3.742 15.873 1.00 95.19 82 ILE A O 1
ATOM 686 N N . ILE A 1 83 ? -5.622 -2.424 14.057 1.00 93.88 83 ILE A N 1
ATOM 687 C CA . ILE A 1 83 ? -5.368 -1.176 14.782 1.00 93.88 83 ILE A CA 1
ATOM 688 C C . ILE A 1 83 ? -6.555 -0.802 15.673 1.00 93.88 83 ILE A C 1
ATOM 690 O O . ILE A 1 83 ? -6.357 -0.435 16.829 1.00 93.88 83 ILE A O 1
ATOM 694 N N . SER A 1 84 ? -7.784 -0.888 15.161 1.00 91.00 84 SER A N 1
ATOM 695 C CA . SER A 1 84 ? -8.995 -0.609 15.945 1.00 91.00 84 SER A CA 1
ATOM 696 C C . SER A 1 84 ? -9.180 -1.619 17.076 1.00 91.00 84 SER A C 1
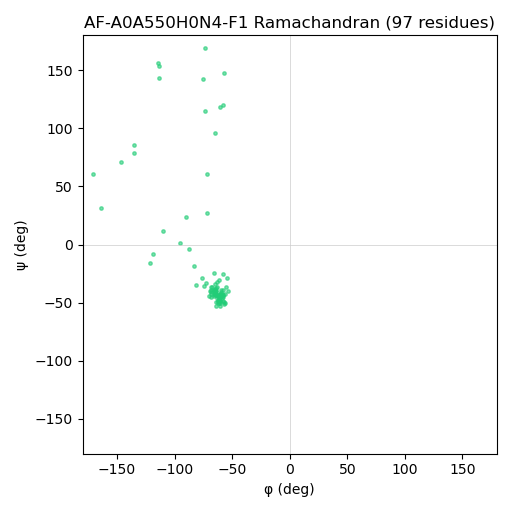ATOM 698 O O . SER A 1 84 ? -9.477 -1.213 18.196 1.00 91.00 84 SER A O 1
ATOM 700 N N . GLY A 1 85 ? -8.922 -2.908 16.829 1.00 92.69 85 GLY A N 1
ATOM 701 C CA . GLY A 1 85 ? -8.936 -3.943 17.861 1.00 92.69 85 GLY A CA 1
ATOM 702 C C . GLY A 1 85 ? -7.962 -3.634 18.997 1.00 92.69 85 GLY A C 1
ATOM 703 O O . GLY A 1 85 ? -8.363 -3.617 20.160 1.00 92.69 85 GLY A O 1
ATOM 704 N N . TRP A 1 86 ? -6.714 -3.302 18.659 1.00 94.06 86 TRP A N 1
ATOM 705 C CA . TRP A 1 86 ? -5.707 -2.903 19.643 1.00 94.06 86 TRP A CA 1
ATOM 706 C C . TRP A 1 86 ? -6.106 -1.630 20.407 1.00 94.06 86 TRP A C 1
ATOM 708 O O . TRP A 1 86 ? -6.057 -1.608 21.635 1.00 94.06 86 TRP A O 1
ATOM 718 N N . LYS A 1 87 ? -6.585 -0.586 19.715 1.00 90.69 87 LYS A N 1
ATOM 719 C CA . LYS A 1 87 ? -7.073 0.644 20.367 1.00 90.69 87 LYS A CA 1
ATOM 720 C C . LYS A 1 87 ? -8.208 0.361 21.342 1.00 90.69 87 LYS A C 1
ATOM 722 O O . LYS A 1 87 ? -8.192 0.880 22.449 1.00 90.69 87 LYS A O 1
ATOM 727 N N . ASN A 1 88 ? -9.164 -0.478 20.955 1.00 90.81 88 ASN A N 1
ATOM 728 C CA . ASN A 1 88 ? -10.281 -0.846 21.815 1.00 90.81 88 ASN A CA 1
ATOM 729 C C . ASN A 1 88 ? -9.814 -1.629 23.048 1.00 90.81 88 ASN A C 1
ATOM 731 O O . ASN A 1 88 ? -10.387 -1.457 24.114 1.00 90.81 88 ASN A O 1
ATOM 735 N N . GLN A 1 89 ? -8.773 -2.462 22.938 1.00 93.00 89 GLN A N 1
ATOM 736 C CA . GLN A 1 89 ? -8.179 -3.125 24.105 1.00 93.00 89 GLN A CA 1
ATOM 737 C C . GLN A 1 89 ? -7.531 -2.127 25.070 1.00 93.00 89 GLN A C 1
ATOM 739 O O . GLN A 1 89 ? -7.725 -2.251 26.273 1.00 93.00 89 GLN A O 1
ATOM 744 N N . ILE A 1 90 ? -6.804 -1.132 24.552 1.00 91.19 90 ILE A N 1
ATOM 745 C CA . ILE A 1 90 ? -6.154 -0.089 25.363 1.00 91.19 90 ILE A CA 1
ATOM 746 C C . ILE A 1 90 ? -7.194 0.834 26.020 1.00 91.19 90 ILE A C 1
ATOM 748 O O . ILE A 1 90 ? -7.042 1.223 27.173 1.00 91.19 90 ILE A O 1
ATOM 752 N N . LEU A 1 91 ? -8.243 1.202 25.279 1.00 88.06 91 LEU A N 1
ATOM 753 C CA . LEU A 1 91 ? -9.262 2.168 25.702 1.00 88.06 91 LEU A CA 1
ATOM 754 C C . LEU A 1 91 ? -10.423 1.538 26.482 1.00 88.06 91 LEU A C 1
ATOM 756 O O . LEU A 1 91 ? -11.297 2.267 26.946 1.00 88.06 91 LEU A O 1
ATOM 760 N N . LYS A 1 92 ? -10.453 0.208 26.645 1.00 80.44 92 LYS A N 1
ATOM 761 C CA . LYS A 1 92 ? -11.355 -0.455 27.592 1.00 80.44 92 LYS A CA 1
ATOM 762 C C . LYS A 1 92 ? -10.961 -0.031 29.008 1.00 80.44 92 LYS A C 1
ATOM 764 O O . LYS A 1 92 ? -10.059 -0.597 29.617 1.00 80.44 92 LYS A O 1
ATOM 769 N N . THR A 1 93 ? -11.646 0.980 29.526 1.00 60.09 93 THR A N 1
ATOM 770 C CA . THR A 1 93 ? -11.565 1.411 30.919 1.00 60.09 93 THR A CA 1
ATOM 771 C C . THR A 1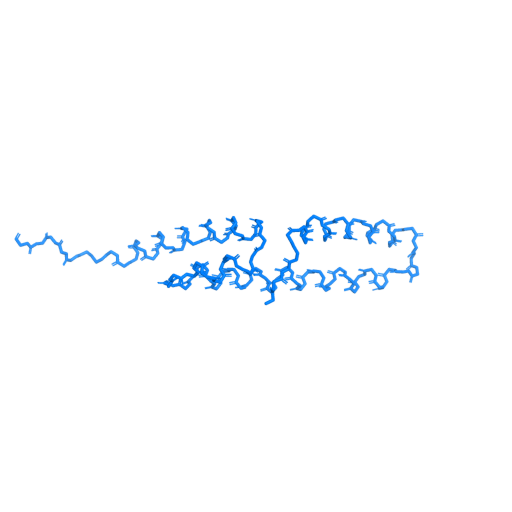 93 ? -11.938 0.243 31.836 1.00 60.09 93 THR A C 1
ATOM 773 O O . THR A 1 93 ? -13.061 -0.254 31.786 1.00 60.09 93 THR A O 1
ATOM 776 N N . GLN A 1 94 ? -11.023 -0.183 32.711 1.00 54.75 94 GLN A N 1
ATOM 777 C CA . GLN A 1 94 ? -11.330 -1.055 33.854 1.00 54.75 94 GLN A CA 1
ATOM 778 C C . GLN A 1 94 ? -12.104 -0.276 34.938 1.00 54.75 94 GLN A C 1
ATOM 780 O O . GLN A 1 94 ? -11.603 -0.078 36.040 1.00 54.75 94 GLN A O 1
ATOM 785 N N . GLY A 1 95 ? -13.291 0.253 34.629 1.00 54.75 95 GLY A N 1
ATOM 786 C CA . GLY A 1 95 ? -13.940 1.208 35.537 1.00 54.75 95 GLY A CA 1
ATOM 787 C C . GLY A 1 95 ? -15.419 1.477 35.307 1.00 54.75 95 GLY A C 1
ATOM 788 O O . GLY A 1 95 ? -15.870 2.586 35.566 1.00 54.75 95 GLY A O 1
ATOM 789 N N . ALA A 1 96 ? -16.176 0.502 34.816 1.00 48.91 96 ALA A N 1
ATOM 790 C CA . ALA A 1 96 ? -17.630 0.595 34.792 1.00 48.91 96 ALA A CA 1
ATOM 791 C C . ALA A 1 96 ? -18.219 -0.800 34.981 1.00 48.91 96 ALA A C 1
ATOM 793 O O . ALA A 1 96 ? -18.656 -1.387 34.011 1.00 48.91 96 ALA A O 1
ATOM 794 N N . ASP A 1 97 ? -18.093 -1.337 36.197 1.00 50.84 97 ASP A N 1
ATOM 795 C CA . ASP A 1 97 ? -18.981 -2.350 36.796 1.00 50.84 97 ASP A CA 1
ATOM 796 C C . ASP A 1 97 ? -18.598 -2.507 38.280 1.00 50.84 97 ASP A C 1
ATOM 798 O O . ASP A 1 97 ? -18.158 -3.551 38.749 1.00 50.84 97 ASP A O 1
ATOM 802 N N . SER A 1 98 ? -18.721 -1.405 39.020 1.00 45.06 98 SER A N 1
ATOM 803 C CA . SER A 1 98 ? -18.837 -1.420 40.480 1.00 45.06 98 SER A CA 1
ATOM 804 C C . SER A 1 98 ? -19.953 -0.451 40.845 1.00 45.06 98 SER A C 1
ATOM 806 O O . SER A 1 98 ? -19.696 0.706 41.188 1.00 45.06 98 SER A O 1
ATOM 808 N N . LYS A 1 99 ? -21.201 -0.889 40.692 1.00 38.81 99 LYS A N 1
ATOM 809 C CA . LYS A 1 99 ? -22.342 -0.257 41.346 1.00 38.81 99 LYS A CA 1
ATOM 810 C C . LYS A 1 99 ? -23.404 -1.288 41.674 1.00 38.81 99 LYS A C 1
ATOM 812 O O . LYS A 1 99 ? -23.634 -2.162 40.814 1.00 38.81 99 LYS A O 1
#